Protein AF-A0A950B0N7-F1 (afdb_monomer)

Mean predicted aligned error: 3.38 Å

pLDDT: mean 90.44, std 6.26, range [66.44, 96.81]

Sequence (50 aa):
MILARVEAKVGPGSVILLHDGGGDRSQTVAMLKQLIDELKSRGFTFYNWQ

Secondary structure (DSSP, 8-state):
-HHHHHHTT--TT--------SS--HHHHHHHHHHHHHHHHTT-------

Foldseek 3Di:
DVLVVCVVPDDPPDDDDDDPDDPDCVVVVVCPVVNVVVCVVVPDDDDDDD

Structure (mmCIF, N/CA/C/O backbone):
data_AF-A0A950B0N7-F1
#
_entry.id   AF-A0A950B0N7-F1
#
loop_
_atom_site.group_PDB
_atom_site.id
_atom_site.type_symbol
_atom_site.label_atom_id
_atom_site.label_alt_id
_atom_site.label_comp_id
_atom_site.label_asym_id
_atom_site.label_entity_id
_atom_site.label_seq_id
_atom_site.pdbx_PDB_ins_code
_atom_site.Cartn_x
_atom_site.Cartn_y
_atom_site.Cartn_z
_atom_site.occupancy
_atom_site.B_iso_or_equiv
_atom_site.auth_seq_id
_atom_site.auth_comp_id
_atom_site.auth_asym_id
_atom_site.auth_atom_id
_atom_site.pdbx_PDB_model_num
AT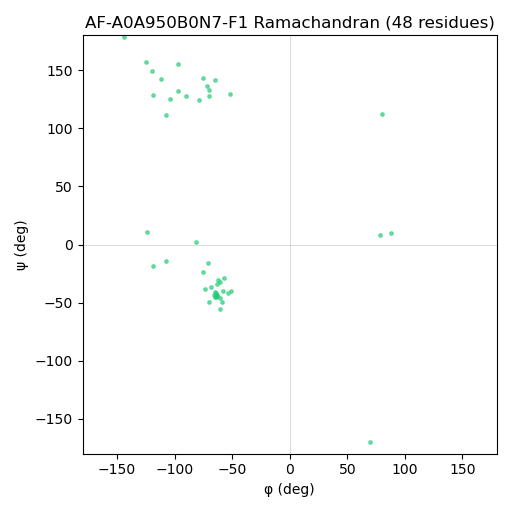OM 1 N N . MET A 1 1 ? -4.311 -5.046 -14.484 1.00 70.81 1 MET A N 1
ATOM 2 C CA . MET A 1 1 ? -3.341 -4.088 -13.899 1.00 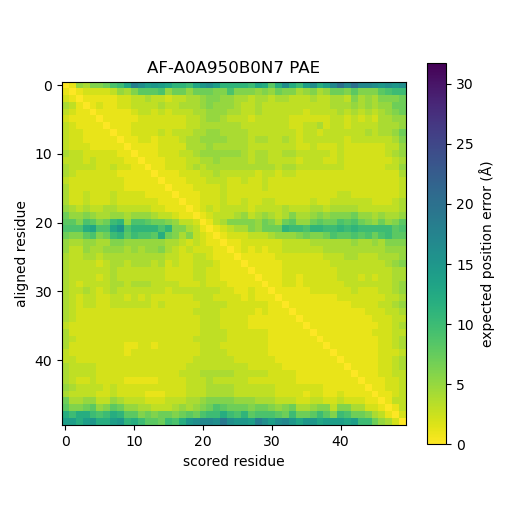70.81 1 MET A CA 1
ATOM 3 C C . MET A 1 1 ? -3.127 -4.398 -12.421 1.00 70.81 1 MET A C 1
ATOM 5 O O . MET A 1 1 ? -3.976 -5.063 -11.838 1.00 70.81 1 MET A O 1
ATOM 9 N N . ILE A 1 2 ? -2.014 -3.957 -11.820 1.00 77.94 2 ILE A N 1
ATOM 10 C CA . ILE A 1 2 ? -1.699 -4.201 -10.395 1.00 77.94 2 ILE A CA 1
ATOM 11 C C . ILE A 1 2 ? -2.729 -3.531 -9.463 1.00 77.94 2 ILE A C 1
ATOM 13 O O . ILE A 1 2 ? -3.104 -4.139 -8.469 1.00 77.94 2 ILE A O 1
ATOM 17 N N . LEU A 1 3 ? -3.274 -2.364 -9.832 1.00 83.50 3 LEU A N 1
ATOM 18 C CA . LEU A 1 3 ? -4.261 -1.629 -9.021 1.00 83.50 3 LEU A CA 1
ATOM 19 C C . LEU A 1 3 ? -5.539 -2.431 -8.771 1.00 83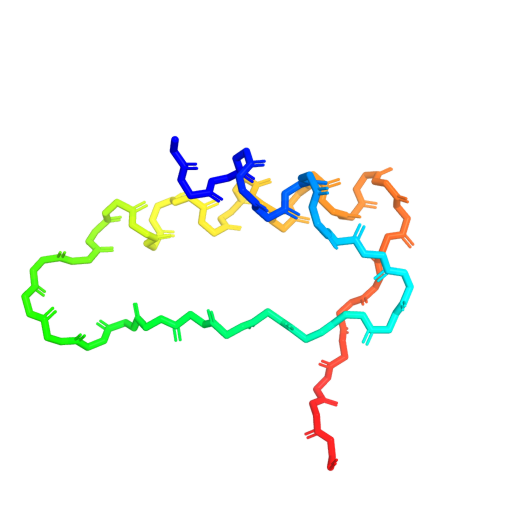.50 3 LEU A C 1
ATOM 21 O O . LEU A 1 3 ? -5.841 -2.757 -7.628 1.00 83.50 3 LEU A O 1
ATOM 25 N N . ALA A 1 4 ? -6.180 -2.891 -9.845 1.00 86.25 4 ALA A N 1
ATOM 26 C CA . ALA A 1 4 ? -7.379 -3.723 -9.757 1.00 86.25 4 ALA A CA 1
ATOM 27 C C . ALA A 1 4 ? -7.167 -5.014 -8.939 1.00 86.25 4 ALA A C 1
ATOM 29 O O . ALA A 1 4 ? -8.101 -5.531 -8.333 1.00 86.25 4 ALA A O 1
ATOM 30 N N . ARG A 1 5 ? -5.937 -5.556 -8.901 1.00 89.44 5 ARG A N 1
ATOM 31 C CA . ARG A 1 5 ? -5.625 -6.744 -8.086 1.00 89.44 5 ARG A CA 1
ATOM 32 C C . ARG A 1 5 ? -5.564 -6.426 -6.597 1.00 89.44 5 ARG A C 1
ATOM 34 O O . ARG A 1 5 ? -5.988 -7.261 -5.804 1.00 89.44 5 ARG A O 1
ATOM 41 N N . VAL A 1 6 ? -5.019 -5.266 -6.233 1.00 90.69 6 VAL A N 1
ATOM 42 C CA . VAL A 1 6 ? -4.970 -4.818 -4.838 1.00 90.69 6 VAL A CA 1
ATOM 43 C C . VAL A 1 6 ? -6.377 -4.467 -4.364 1.00 90.69 6 VAL A C 1
ATOM 45 O O . VAL A 1 6 ? -6.819 -4.986 -3.344 1.00 90.69 6 VAL A O 1
ATOM 48 N N . GLU A 1 7 ? -7.116 -3.672 -5.135 1.00 88.94 7 GLU A N 1
ATOM 49 C CA . GLU A 1 7 ? -8.469 -3.229 -4.778 1.00 88.94 7 GLU A CA 1
ATOM 50 C C . GLU A 1 7 ? -9.441 -4.387 -4.552 1.00 88.94 7 GLU A C 1
ATOM 52 O O . GLU A 1 7 ? -10.216 -4.344 -3.599 1.00 88.94 7 GLU A O 1
ATOM 57 N N . ALA A 1 8 ? -9.360 -5.433 -5.381 1.00 92.06 8 ALA A N 1
ATOM 58 C CA . ALA A 1 8 ? -10.218 -6.610 -5.279 1.00 92.06 8 ALA A CA 1
ATOM 59 C C . ALA A 1 8 ? -9.907 -7.509 -4.069 1.00 92.06 8 ALA A C 1
ATOM 61 O O . ALA A 1 8 ? -10.711 -8.381 -3.744 1.00 92.06 8 ALA A O 1
ATOM 62 N N . LYS A 1 9 ? -8.736 -7.356 -3.436 1.00 93.56 9 LYS A N 1
ATOM 63 C CA . LYS A 1 9 ? -8.269 -8.252 -2.362 1.00 93.56 9 LYS A CA 1
ATOM 64 C C . LYS A 1 9 ? -8.047 -7.565 -1.021 1.00 93.56 9 LYS A C 1
ATOM 66 O O . LYS A 1 9 ? -7.967 -8.254 -0.009 1.00 93.56 9 LYS A O 1
ATOM 71 N N . VAL A 1 10 ? -7.913 -6.243 -1.002 1.00 95.50 10 VAL A N 1
ATOM 72 C CA . VAL A 1 10 ? -7.643 -5.492 0.223 1.00 95.50 10 VAL A CA 1
ATOM 73 C C . VAL A 1 10 ? -8.863 -5.490 1.148 1.00 95.50 10 VAL A C 1
ATOM 75 O O . VAL A 1 10 ? -9.989 -5.208 0.738 1.00 95.50 10 VAL A O 1
ATOM 78 N N . GLY A 1 11 ? -8.610 -5.768 2.421 1.00 95.19 11 GLY A N 1
ATOM 79 C CA . GLY A 1 11 ? -9.559 -5.666 3.526 1.00 95.19 11 GLY A CA 1
ATOM 80 C C . GLY A 1 11 ? -8.877 -5.193 4.816 1.00 95.19 11 GLY A C 1
ATOM 81 O O . GLY A 1 11 ? -7.659 -4.971 4.821 1.00 95.19 11 GLY A O 1
ATOM 82 N N . PRO A 1 12 ? -9.632 -5.022 5.916 1.00 94.44 12 PRO A N 1
ATOM 83 C CA . PRO A 1 12 ? -9.073 -4.608 7.202 1.00 94.44 12 PRO A CA 1
ATOM 84 C C . PRO A 1 12 ? -7.884 -5.488 7.621 1.00 94.44 12 PRO A C 1
ATOM 86 O O . PRO A 1 12 ? -7.977 -6.711 7.586 1.00 94.44 12 PRO A O 1
ATOM 89 N N . GLY A 1 13 ? -6.759 -4.865 7.983 1.00 92.69 13 GLY A N 1
ATOM 90 C CA . GLY A 1 13 ? -5.539 -5.569 8.409 1.00 92.69 13 GLY A CA 1
ATOM 91 C C . GLY A 1 13 ? -4.675 -6.165 7.288 1.00 92.69 13 GLY A C 1
ATOM 92 O O . GLY A 1 13 ? -3.732 -6.895 7.580 1.00 92.69 13 GLY A O 1
ATOM 93 N N . SER A 1 14 ? -4.963 -5.880 6.014 1.00 94.88 14 SER A N 1
ATOM 94 C CA . SER A 1 14 ? -4.165 -6.408 4.895 1.00 94.88 14 SER A CA 1
ATOM 95 C C . SER A 1 14 ? -2.726 -5.890 4.886 1.00 94.88 14 SER A C 1
ATOM 97 O O . SER A 1 14 ? -2.487 -4.698 5.071 1.00 94.88 14 SER A O 1
ATOM 99 N N . VAL A 1 15 ? -1.789 -6.774 4.536 1.00 93.44 15 VAL A N 1
ATOM 100 C CA . VAL A 1 15 ? -0.403 -6.426 4.190 1.00 93.44 15 VAL A CA 1
ATOM 101 C C . VAL A 1 15 ? -0.234 -6.511 2.683 1.00 93.44 15 VAL A C 1
ATOM 103 O O . VAL A 1 15 ? -0.519 -7.544 2.076 1.00 93.44 15 VAL A O 1
ATOM 106 N N . ILE A 1 16 ? 0.239 -5.428 2.073 1.00 92.00 16 ILE A N 1
ATOM 107 C CA . ILE A 1 16 ? 0.503 -5.364 0.635 1.00 92.00 16 ILE A CA 1
ATOM 108 C C . ILE A 1 16 ? 2.019 -5.363 0.436 1.00 92.00 16 ILE A C 1
ATOM 110 O O . ILE A 1 16 ? 2.689 -4.396 0.785 1.00 92.00 16 ILE A O 1
ATOM 114 N N . LEU A 1 17 ? 2.554 -6.446 -0.132 1.00 91.94 17 LEU A N 1
ATOM 115 C CA . LEU A 1 17 ? 3.964 -6.549 -0.512 1.00 91.94 17 LEU A CA 1
ATOM 116 C C . LEU A 1 17 ? 4.155 -6.062 -1.953 1.00 91.94 17 LEU A C 1
ATOM 118 O O . LEU A 1 17 ? 3.484 -6.543 -2.868 1.00 91.94 17 LEU A O 1
ATOM 122 N N . LEU A 1 18 ? 5.091 -5.137 -2.152 1.00 90.94 18 LEU A N 1
ATOM 123 C CA . LEU A 1 18 ? 5.490 -4.618 -3.460 1.00 90.94 18 LEU A CA 1
ATOM 124 C C . LEU A 1 18 ? 7.001 -4.797 -3.650 1.00 90.94 18 LEU A C 1
ATOM 126 O O . LEU A 1 18 ? 7.745 -4.894 -2.678 1.00 90.94 18 LEU A O 1
ATOM 130 N N . HIS A 1 19 ? 7.443 -4.827 -4.908 1.00 88.56 19 HIS A N 1
ATOM 131 C CA . HIS A 1 19 ? 8.855 -4.907 -5.280 1.00 88.56 19 HIS A CA 1
ATOM 132 C C . HIS A 1 19 ? 9.255 -3.671 -6.089 1.00 88.56 19 HIS A C 1
ATOM 134 O O . HIS A 1 19 ? 8.608 -3.349 -7.090 1.00 88.56 19 HIS A O 1
ATOM 140 N N . ASP A 1 20 ? 10.335 -3.018 -5.675 1.00 83.44 20 ASP A N 1
ATOM 141 C CA . ASP A 1 20 ? 10.954 -1.861 -6.331 1.00 83.44 20 ASP A CA 1
ATOM 142 C C . ASP A 1 20 ? 12.292 -2.202 -7.021 1.00 83.44 20 ASP A C 1
ATOM 144 O O . ASP A 1 20 ? 12.752 -1.449 -7.875 1.00 83.44 20 ASP A O 1
ATOM 148 N N . GLY A 1 21 ? 12.883 -3.363 -6.715 1.00 84.12 21 GLY A N 1
ATOM 149 C CA . GLY A 1 21 ? 14.112 -3.870 -7.330 1.00 84.12 21 GLY A CA 1
ATOM 150 C C . GLY A 1 21 ? 13.910 -4.873 -8.479 1.00 84.12 21 GLY A C 1
ATOM 151 O O . GLY A 1 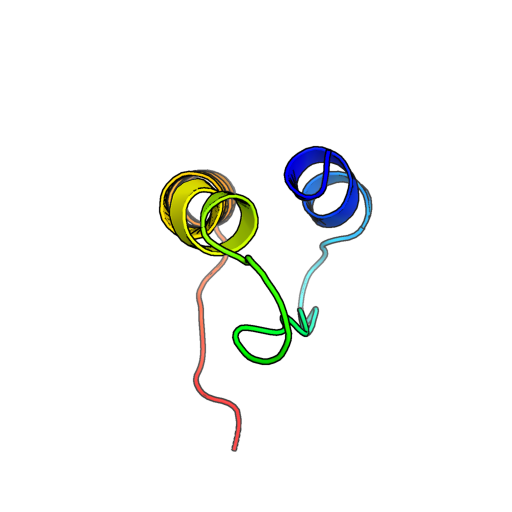21 ? 12.913 -5.597 -8.550 1.00 84.12 21 GLY A O 1
ATOM 152 N N . GLY A 1 22 ? 14.915 -4.949 -9.362 1.00 84.12 22 GLY A N 1
ATOM 153 C CA . GLY A 1 22 ? 15.023 -5.911 -10.467 1.00 84.12 22 GLY A CA 1
ATOM 154 C C . GLY A 1 22 ? 14.191 -5.548 -11.704 1.00 84.12 22 GLY A C 1
ATOM 155 O O . GLY A 1 22 ? 12.965 -5.648 -11.680 1.00 84.12 22 GLY A O 1
ATOM 156 N N . GLY A 1 23 ? 14.859 -5.208 -12.814 1.00 89.94 23 GLY A N 1
ATOM 157 C CA . GLY A 1 23 ? 14.215 -4.777 -14.066 1.00 89.94 23 GLY A CA 1
ATOM 158 C C . GLY A 1 23 ? 13.551 -3.395 -13.972 1.00 89.94 23 GLY A C 1
ATOM 159 O O . GLY A 1 23 ? 13.741 -2.676 -12.996 1.00 89.94 23 GLY A O 1
ATOM 160 N N . ASP A 1 24 ? 12.769 -3.019 -14.989 1.00 92.06 24 ASP A N 1
ATOM 161 C CA . ASP A 1 24 ? 11.998 -1.768 -14.977 1.00 92.06 24 ASP A CA 1
ATOM 162 C C . ASP A 1 24 ? 10.722 -1.912 -14.125 1.00 92.06 24 ASP A C 1
ATOM 164 O O . ASP A 1 24 ? 9.896 -2.811 -14.332 1.00 92.06 24 ASP A O 1
ATOM 168 N N . ARG A 1 25 ? 10.578 -1.017 -13.143 1.00 91.56 25 ARG A N 1
ATOM 169 C CA . ARG A 1 25 ? 9.454 -0.940 -12.195 1.00 91.56 25 ARG A CA 1
ATOM 170 C C . ARG A 1 25 ? 8.769 0.425 -12.191 1.00 91.56 25 ARG A C 1
ATOM 172 O O . ARG A 1 25 ? 7.914 0.664 -11.337 1.00 91.56 25 ARG A O 1
ATOM 179 N N . SER A 1 26 ? 9.084 1.294 -13.149 1.00 90.00 26 SER A N 1
ATOM 180 C CA . SER A 1 26 ? 8.518 2.646 -13.273 1.00 90.00 26 SER A CA 1
ATOM 181 C C . SER A 1 26 ? 6.986 2.655 -13.217 1.00 90.00 26 SER A C 1
ATOM 183 O O . SER A 1 26 ? 6.396 3.480 -12.522 1.00 90.00 26 SER A O 1
ATOM 185 N N . GLN A 1 27 ? 6.331 1.674 -13.844 1.00 88.44 27 GLN A N 1
ATOM 186 C CA . GLN A 1 27 ? 4.874 1.534 -13.799 1.00 88.44 27 GLN A CA 1
ATOM 187 C C . GLN A 1 27 ? 4.335 1.224 -12.391 1.00 88.44 27 GLN A C 1
ATOM 189 O O . GLN A 1 27 ? 3.300 1.766 -11.999 1.00 88.44 27 GLN A O 1
ATOM 194 N 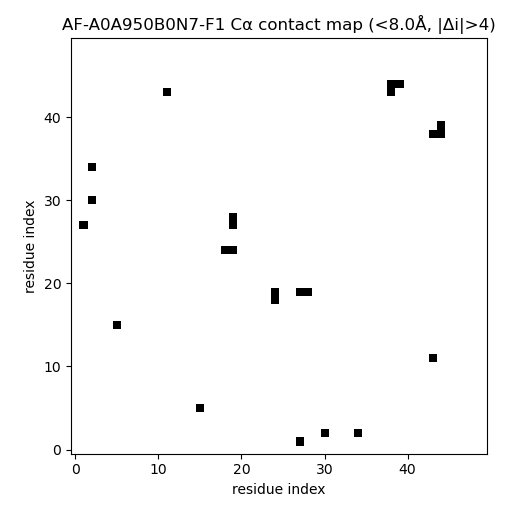N . THR A 1 28 ? 5.013 0.362 -11.625 1.00 89.00 28 THR A N 1
ATOM 195 C CA . THR A 1 28 ? 4.611 0.033 -10.247 1.00 89.00 28 THR A CA 1
ATOM 196 C C . THR A 1 28 ? 4.732 1.266 -9.362 1.00 89.00 28 THR A C 1
ATOM 198 O O . THR A 1 28 ? 3.802 1.582 -8.624 1.00 89.00 28 THR A O 1
ATOM 201 N N . VAL A 1 29 ? 5.843 1.998 -9.484 1.00 90.44 29 VAL A N 1
ATOM 202 C CA . VAL A 1 29 ? 6.087 3.223 -8.713 1.00 90.44 29 VAL A CA 1
ATOM 203 C C . 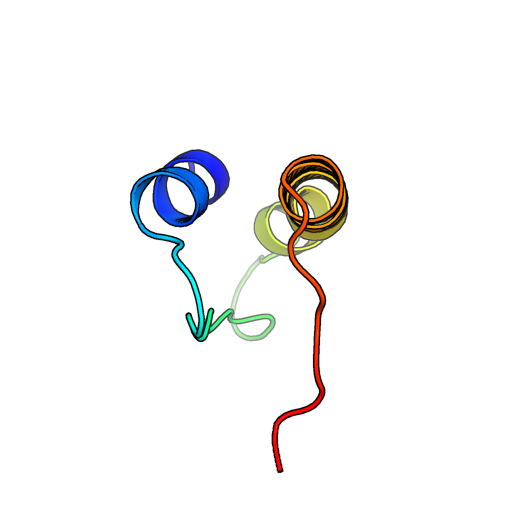VAL A 1 29 ? 5.071 4.310 -9.069 1.00 90.44 29 VAL A C 1
ATOM 205 O O . VAL A 1 29 ? 4.488 4.913 -8.171 1.00 90.44 29 VAL A O 1
ATOM 208 N N . ALA A 1 30 ? 4.794 4.524 -10.359 1.00 90.00 30 ALA A N 1
ATOM 209 C CA . ALA A 1 30 ? 3.829 5.528 -10.813 1.00 90.00 30 ALA A CA 1
ATOM 210 C C . ALA A 1 30 ? 2.405 5.271 -10.285 1.00 90.00 30 ALA A C 1
ATOM 212 O O . ALA A 1 30 ? 1.664 6.212 -10.005 1.00 90.00 30 ALA A O 1
ATOM 213 N N . MET A 1 31 ? 2.030 4.002 -10.106 1.00 91.00 31 MET A N 1
ATOM 214 C CA . MET A 1 31 ? 0.713 3.616 -9.598 1.00 91.00 31 MET A CA 1
ATOM 215 C C . MET A 1 31 ? 0.555 3.834 -8.082 1.00 91.00 31 MET A C 1
ATOM 217 O O . MET A 1 31 ? -0.574 4.024 -7.624 1.00 91.00 31 MET A O 1
ATOM 221 N N . LEU A 1 32 ? 1.646 3.869 -7.301 1.00 93.25 32 LEU A N 1
ATOM 222 C CA . LEU A 1 32 ? 1.586 3.986 -5.835 1.00 93.25 32 LEU A CA 1
ATOM 223 C C . LEU A 1 32 ? 0.754 5.178 -5.369 1.00 93.25 32 LEU A C 1
ATOM 225 O O . LEU A 1 32 ? -0.041 5.041 -4.442 1.00 93.25 32 LEU A O 1
ATOM 229 N N . LYS A 1 33 ? 0.902 6.333 -6.030 1.00 92.88 33 LYS A N 1
ATOM 230 C CA . LYS A 1 33 ? 0.132 7.529 -5.682 1.00 92.88 33 LYS A CA 1
ATOM 231 C C . LYS A 1 33 ? -1.374 7.275 -5.790 1.00 92.88 33 LYS A C 1
ATOM 233 O O . LYS A 1 33 ? -2.101 7.556 -4.845 1.00 92.88 33 LYS A O 1
ATOM 238 N N . GLN A 1 34 ? -1.818 6.708 -6.910 1.00 94.19 34 GLN A N 1
ATOM 239 C CA . GLN A 1 34 ? -3.231 6.411 -7.139 1.00 94.19 34 GLN A CA 1
ATOM 240 C C . GLN A 1 34 ? -3.762 5.394 -6.124 1.00 94.19 34 GLN A C 1
ATOM 242 O O . GLN A 1 34 ? -4.829 5.602 -5.557 1.00 94.19 34 GLN A O 1
ATOM 247 N N . LEU A 1 35 ? -3.003 4.326 -5.853 1.00 94.00 35 LEU A N 1
ATOM 248 C CA . LEU A 1 35 ? -3.397 3.318 -4.869 1.00 94.00 35 LEU A CA 1
ATOM 249 C C . LEU A 1 35 ? -3.563 3.919 -3.468 1.00 94.00 35 LEU A C 1
ATOM 251 O O . LEU A 1 35 ? -4.538 3.626 -2.782 1.00 94.00 35 LEU A O 1
ATOM 255 N N . ILE A 1 36 ? -2.607 4.740 -3.029 1.00 94.38 36 ILE A N 1
ATOM 256 C CA . ILE A 1 36 ? -2.645 5.354 -1.699 1.00 94.38 36 ILE A CA 1
ATOM 257 C C . ILE A 1 36 ? -3.841 6.303 -1.580 1.00 94.38 36 ILE A C 1
ATOM 259 O O . ILE A 1 36 ? -4.533 6.267 -0.562 1.00 94.38 36 ILE A O 1
ATOM 263 N N . ASP A 1 37 ? -4.095 7.125 -2.601 1.00 95.81 37 ASP A N 1
ATOM 264 C CA . ASP A 1 37 ? -5.218 8.066 -2.610 1.00 95.81 37 ASP A CA 1
ATOM 265 C C . ASP A 1 37 ? -6.569 7.320 -2.562 1.00 95.81 37 ASP A C 1
ATOM 267 O O . ASP A 1 37 ? -7.433 7.667 -1.754 1.00 95.81 37 ASP A O 1
ATOM 271 N N . GLU A 1 38 ? -6.721 6.239 -3.335 1.00 94.50 38 GLU A N 1
ATOM 272 C CA . GLU A 1 38 ? -7.932 5.402 -3.355 1.00 94.50 38 GLU A CA 1
ATOM 273 C C . GLU A 1 38 ? -8.165 4.671 -2.022 1.00 94.50 38 GLU A C 1
ATOM 275 O O . GLU A 1 38 ? -9.276 4.623 -1.496 1.00 94.50 38 GLU A O 1
ATOM 280 N N .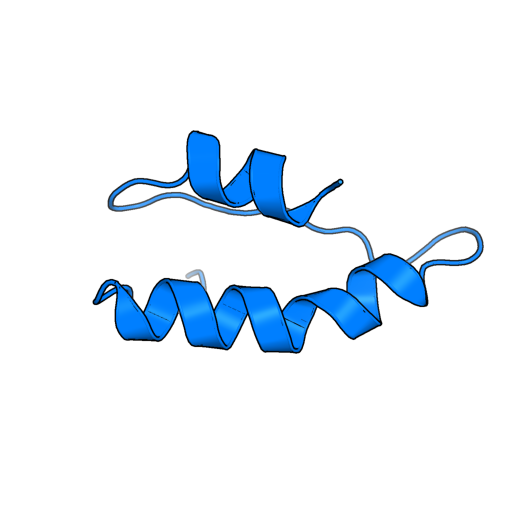 LEU A 1 39 ? -7.121 4.102 -1.415 1.00 95.44 39 LEU A N 1
ATOM 281 C CA . LEU A 1 39 ? -7.283 3.421 -0.128 1.00 95.44 39 LEU A CA 1
ATOM 282 C C . LEU A 1 39 ? -7.607 4.412 0.996 1.00 95.44 39 LEU A C 1
ATOM 284 O O . LEU A 1 39 ? -8.443 4.116 1.851 1.00 95.44 39 LEU A O 1
ATOM 288 N N . LYS A 1 40 ? -7.019 5.613 0.973 1.00 96.50 40 LYS A N 1
ATOM 289 C CA . LYS A 1 40 ? -7.382 6.676 1.920 1.00 96.50 40 LYS A CA 1
ATOM 290 C C . LYS A 1 40 ? -8.827 7.138 1.738 1.00 96.50 40 LYS A C 1
ATOM 292 O O . LYS A 1 40 ? -9.518 7.306 2.740 1.00 96.50 40 LYS A O 1
ATOM 297 N N . SER A 1 41 ? -9.306 7.304 0.500 1.00 96.81 41 SER A N 1
ATOM 298 C CA . SER A 1 41 ? -10.702 7.703 0.235 1.00 96.81 41 SER A CA 1
ATOM 299 C C . SER A 1 41 ? -11.708 6.668 0.758 1.00 96.81 41 SER A C 1
ATOM 301 O O . SER A 1 41 ? -12.790 7.024 1.221 1.00 96.81 41 SER A O 1
ATOM 303 N N . ARG A 1 42 ? -11.310 5.391 0.777 1.00 95.31 42 ARG A N 1
ATOM 304 C CA . ARG A 1 42 ? -12.069 4.265 1.342 1.00 95.31 42 ARG A CA 1
ATOM 305 C C . ARG A 1 42 ? -11.941 4.114 2.867 1.00 95.31 42 ARG A C 1
ATOM 307 O O . ARG A 1 42 ? -12.503 3.171 3.421 1.00 95.31 42 ARG A O 1
ATOM 314 N N . GLY A 1 43 ? -11.219 5.006 3.548 1.00 96.69 43 GLY A N 1
ATOM 315 C CA . GLY A 1 43 ? -11.083 5.020 5.010 1.00 96.69 43 GLY A CA 1
ATOM 316 C C . GLY A 1 43 ? -9.943 4.164 5.574 1.00 96.69 43 GLY A C 1
ATOM 317 O O . GLY A 1 43 ? -9.869 3.978 6.789 1.00 96.69 43 GLY A O 1
ATOM 318 N N . PHE A 1 44 ? -9.040 3.645 4.736 1.00 96.50 44 PHE A N 1
ATOM 319 C CA . PHE A 1 44 ? -7.860 2.931 5.226 1.00 96.50 44 PHE A CA 1
ATOM 320 C C . PHE A 1 44 ? -6.808 3.897 5.780 1.00 96.50 44 PHE A C 1
ATOM 322 O O . PHE A 1 44 ? -6.550 4.967 5.228 1.00 96.50 44 PHE A O 1
ATOM 329 N N . THR A 1 45 ? -6.141 3.464 6.849 1.00 96.31 45 THR A N 1
ATOM 330 C CA . THR A 1 45 ? -4.956 4.126 7.410 1.00 96.31 45 THR A CA 1
ATOM 331 C C . THR A 1 45 ? -3.735 3.237 7.195 1.00 96.31 45 THR A C 1
ATOM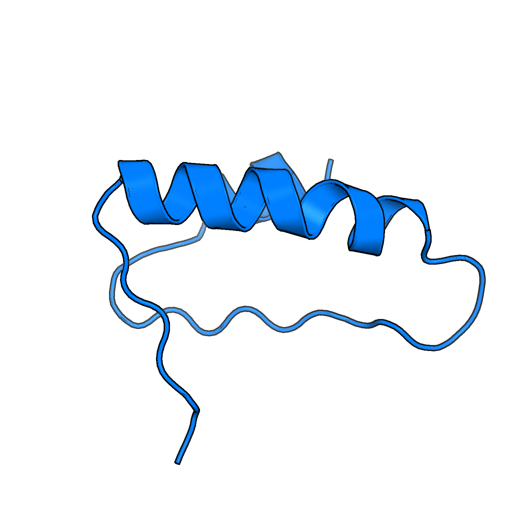 333 O O . THR A 1 45 ? -3.830 2.014 7.283 1.00 96.31 45 THR A O 1
ATOM 336 N N . PHE A 1 46 ? -2.590 3.853 6.900 1.00 94.81 46 PHE A N 1
ATOM 337 C CA . PHE A 1 46 ? -1.317 3.157 6.731 1.00 94.81 46 PHE A CA 1
ATOM 338 C C . PHE A 1 46 ? -0.525 3.221 8.030 1.00 94.81 46 PHE A C 1
ATOM 340 O O . PHE A 1 46 ? -0.370 4.293 8.614 1.00 94.81 46 PHE A O 1
ATOM 347 N N . TYR A 1 47 ? -0.007 2.073 8.446 1.00 92.44 47 TYR A N 1
ATOM 348 C CA . TYR A 1 47 ? 0.831 1.937 9.626 1.00 92.44 47 TYR A CA 1
ATOM 349 C C . TYR A 1 47 ? 2.193 1.405 9.211 1.00 92.44 47 TYR A C 1
ATOM 351 O O . TYR A 1 47 ? 2.307 0.633 8.256 1.00 92.44 47 TYR A O 1
ATOM 359 N N . ASN A 1 48 ? 3.221 1.800 9.951 1.00 90.94 48 ASN A N 1
ATOM 360 C CA . ASN A 1 48 ? 4.496 1.110 9.873 1.00 90.94 48 ASN A CA 1
ATOM 361 C C . ASN A 1 48 ? 4.341 -0.247 10.557 1.00 90.94 48 ASN A C 1
ATOM 363 O O . ASN A 1 48 ? 3.739 -0.338 11.627 1.00 90.94 48 ASN A O 1
ATOM 367 N N . TRP A 1 49 ? 4.877 -1.288 9.930 1.00 78.06 49 TRP A N 1
ATOM 368 C CA . TRP A 1 49 ? 4.940 -2.607 10.543 1.00 78.06 49 TRP A CA 1
ATOM 369 C C . TRP A 1 49 ? 5.953 -2.567 11.695 1.00 78.06 49 TRP A C 1
ATOM 371 O O . TRP A 1 49 ? 7.074 -2.092 11.496 1.00 78.06 49 TRP A O 1
ATOM 381 N N . GLN A 1 50 ? 5.546 -3.012 12.883 1.00 66.44 50 GLN A N 1
ATOM 382 C CA . GLN A 1 50 ? 6.437 -3.283 14.015 1.00 66.44 50 GLN A CA 1
ATOM 383 C C . GLN A 1 50 ? 6.683 -4.783 14.122 1.00 66.44 50 GLN A C 1
ATOM 385 O O . GLN A 1 50 ? 5.737 -5.552 13.831 1.00 66.44 50 GLN A O 1
#

Solvent-accessible surface area (backbone atoms only — not comparable to full-atom values): 3501 Å² total; per-residue (Å²): 112,72,63,66,56,47,67,77,66,62,55,95,90,64,84,85,88,84,78,81,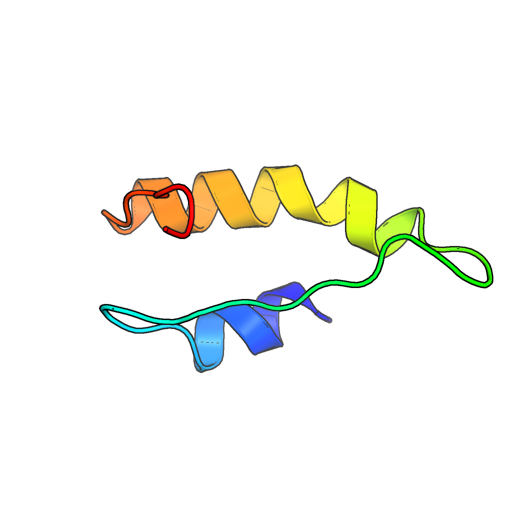74,82,79,92,40,66,69,62,60,65,44,46,60,58,52,53,53,53,41,44,76,72,69,53,81,89,75,83,88,129

Radius of gyration: 11.54 Å; Cα contacts (8 Å, |Δi|>4): 12; chains: 1; bounding box: 27×16×29 Å